Prot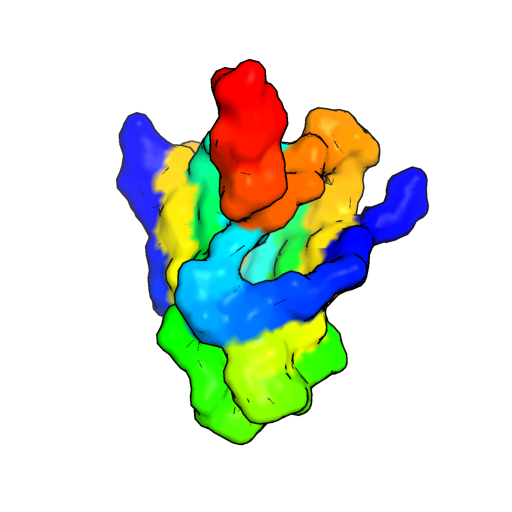ein 1VPZ (pdb70)

GO terms:
  GO:0043455 regulation of secondary metabolic process (P, IMP)
  GO:0009372 quorum sensing (P, IMP)
  GO:0030254 protein secretion by the type III secretion system (P, IMP)
  GO:1900190 regulation of single-species biofilm formation (P, IMP)
  GO:0033103 protein secretion by the type VI secretion system (P, IMP)

InterPro domains:
  IPR003751 Translational regulator CsrA [MF_00167] (1-60)
  IPR003751 Translational regulator CsrA [PF02599] (1-52)
  IPR003751 Translational regulator CsrA [PTHR34984] (1-60)
  IPR003751 Translational regulator CsrA [TIGR00202] (1-57)
  IPR036107 Carbon storage regulator superfamily [G3DSA:2.60.40.4380] (1-61)
  IPR036107 Carbon storage regulator superfamily [SSF117130] (1-54)

Nearest PDB structures (foldseek):
  1vpz-assembly1_A  TM=9.971E-01  e=5.498E-08  Pseudomonas aeruginosa
  5z38-assembly2_L  TM=8.965E-01  e=7.756E-07  Escherichia coli O127:H6 str. E2348/69
  5z38-assembly1_H  TM=9.049E-01  e=8.260E-07  Escherichia coli O127:H6 str. E2348/69
  5z38-assembly2_J  TM=8.990E-01  e=1.456E-06  Escherichia coli O127:H6 str. E2348/69
  2mfh-assembly1_A  TM=9.504E-01  e=4.660E-05  Pseudomonas fluorescens

Organism: Pseudomonas aeruginosa (strain ATCC 15692 / DSM 22644 / CIP 104116 / JCM 14847 / LMG 12228 / 1C / PRS 101 / PAO1) (NCBI:txid208964)

Sequence (109 aa):
HHLILTRRVGETLVGDDVTVTVLGVKGNQVRIGVNAPKEVAVHREEIYQRIQKEKHHHLILTRRVGETLVGDDVTVTVLGVKGNQVRIGVNAPKEVAVHREEIYQRIQK

B-factor: mean 47.05, std 7.6, range [32.13, 75.53]

Radius of gyration: 13.62 Å; Cα contacts (8 Å, |Δi|>4): 216; chains: 2; bounding box: 40×35×29 Å

Foldseek 3Di:
DADDDDADQQGWDDPPFKIKHFPDDDDPDTDIDIGGDPVDDDDDVVVVVVVVVVD/DDDDDDDDDAQDWDDPDFKIKGFPDDDPPDTDIDMGGDPPDDDDDVVVVVVVVD

Secondary structure (DSSP, 8-state):
---EEEEETT-B--TTT-EEEEEEEETTEEEEEEE-BTTS----HHHHHHHHHH-/-B--EEEEETT-B--TTT-EEEEEEEETTEEEEEEE--TTS----HHHHHHHT-

Structure (mmCIF, N/CA/C/O backbone):
data_1VPZ
#
_entry.id   1VPZ
#
_cell.length_a   49.066
_cell.length_b   56.669
_cell.length_c   98.533
_cell.angle_alpha   90.00
_cell.angle_beta   90.00
_cell.angle_gamma   90.00
#
_symmetry.space_group_name_H-M   'C 2 2 21'
#
loop_
_entity.id
_entity.type
_entity.pdbx_description
1 polymer 'Carbon storage regulator homolog'
2 water water
#
loop_
_atom_site.group_PDB
_atom_site.id
_atom_site.type_symbol
_atom_site.label_atom_id
_atom_site.label_alt_id
_atom_site.label_comp_id
_atom_site.label_asym_id
_atom_site.label_entity_id
_atom_site.label_seq_id
_atom_site.pdbx_PDB_ins_code
_atom_site.Cartn_x
_atom_site.Cartn_y
_atom_site.Cartn_z
_atom_site.occupancy
_atom_site.B_iso_or_equiv
_atom_site.auth_seq_id
_atom_site.auth_comp_id
_atom_site.auth_asym_id
_atom_site.auth_atom_id
_atom_site.pdbx_PDB_model_num
ATOM 1 N N . HIS A 1 11 ? 5.809 41.302 51.877 1.00 66.51 -1 HIS A N 1
ATOM 2 C CA . HIS A 1 11 ? 5.306 40.302 50.895 1.00 65.25 -1 HIS A CA 1
ATOM 3 C C . HIS A 1 11 ? 4.426 39.287 51.594 1.00 64.17 -1 HIS A C 1
ATOM 4 O O . HIS A 1 11 ? 4.618 38.968 52.773 1.00 65.49 -1 HIS A O 1
ATOM 6 N N . HIS A 1 12 ? 3.433 38.821 50.849 1.00 62.41 0 HIS A N 1
ATOM 7 C CA . HIS A 1 12 ? 2.781 37.560 51.119 1.00 58.92 0 HIS A CA 1
ATOM 8 C C . HIS A 1 12 ? 2.163 37.043 49.817 1.00 54.75 0 HIS A C 1
ATOM 9 O O . HIS A 1 12 ? 2.292 37.657 48.763 1.00 52.85 0 HIS A O 1
ATOM 24 N N . LEU A 1 14 ? -0.467 36.184 47.018 1.00 42.58 2 LEU A N 1
ATOM 25 C CA . LEU A 1 14 ? -1.656 36.796 46.468 1.00 42.14 2 LEU A CA 1
ATOM 26 C C . LEU A 1 14 ? -2.602 35.682 46.046 1.00 39.74 2 LEU A C 1
ATOM 27 O O . LEU A 1 14 ? -2.192 34.729 45.415 1.00 41.49 2 LEU A O 1
ATOM 30 N N . ILE A 1 15 ? -3.874 35.840 46.359 1.00 36.32 3 ILE A N 1
ATOM 31 C CA . ILE A 1 15 ? -4.847 34.781 46.227 1.00 38.90 3 ILE A CA 1
ATOM 32 C C . ILE A 1 15 ? -5.960 35.347 45.413 1.00 40.09 3 ILE A C 1
ATOM 33 O O . ILE A 1 15 ? -6.540 36.356 45.800 1.00 39.37 3 ILE A O 1
ATOM 38 N N . LEU A 1 16 ? -6.242 34.735 44.269 1.00 43.12 4 LEU A N 1
ATOM 39 C CA . LEU A 1 16 ? -7.340 35.186 43.436 1.00 44.80 4 LEU A CA 1
ATOM 40 C C . LEU A 1 16 ? -8.006 34.009 42.765 1.00 44.11 4 LEU A C 1
ATOM 41 O O . LEU A 1 16 ? -7.448 32.920 42.691 1.00 45.12 4 LEU A O 1
ATOM 46 N N . THR A 1 17 ? -9.198 34.263 42.260 1.00 42.83 5 THR A N 1
ATOM 47 C CA . THR A 1 17 ? -9.931 33.335 41.426 1.00 43.44 5 THR A CA 1
ATOM 48 C C . THR A 1 17 ? -9.679 33.659 39.978 1.00 40.36 5 THR A C 1
ATOM 49 O O . THR A 1 17 ? -9.622 34.819 39.600 1.00 42.91 5 THR A O 1
ATOM 53 N N . ARG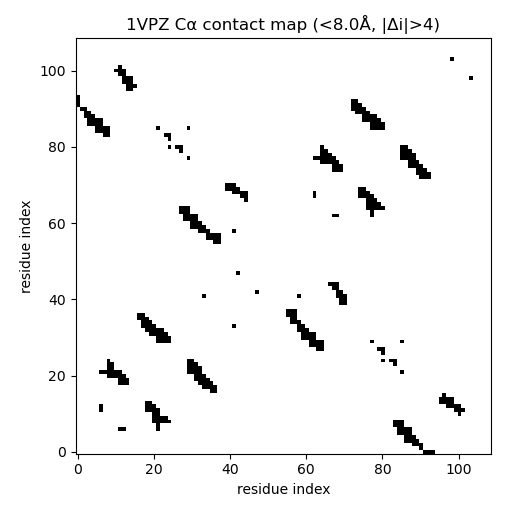 A 1 18 ? -9.501 32.619 39.179 1.00 40.86 6 ARG A N 1
ATOM 54 C CA . ARG A 1 18 ? -9.429 32.714 37.720 1.00 40.47 6 ARG A CA 1
ATOM 55 C C . ARG A 1 18 ? -10.349 31.620 37.193 1.00 43.52 6 ARG A C 1
ATOM 56 O O . ARG A 1 18 ? -10.138 30.449 37.474 1.00 45.00 6 ARG A O 1
ATOM 64 N N . ARG A 1 19 ? -11.390 32.010 36.472 1.00 42.87 7 ARG A N 1
ATOM 65 C CA . ARG A 1 19 ? -12.234 31.053 35.767 1.00 43.92 7 ARG A CA 1
ATOM 66 C C . ARG A 1 19 ? -11.613 30.512 34.454 1.00 41.70 7 ARG A C 1
ATOM 67 O O . ARG A 1 19 ? -10.606 31.023 33.939 1.00 41.76 7 ARG A O 1
ATOM 75 N N . VAL A 1 20 ? -12.197 29.442 33.930 1.00 41.48 8 VAL A N 1
ATOM 76 C CA . VAL A 1 20 ? -11.745 28.882 32.671 1.00 42.64 8 VAL A CA 1
ATOM 77 C C . VAL A 1 20 ? -11.747 30.027 31.659 1.00 43.03 8 VAL A C 1
ATOM 78 O O . VAL A 1 20 ? -12.737 30.736 31.514 1.00 41.14 8 VAL A O 1
ATOM 82 N N . GLY A 1 21 ? -10.630 30.220 30.973 1.00 39.96 9 GLY A N 1
ATOM 83 C CA . GLY A 1 21 ? -10.550 31.256 29.944 1.00 40.52 9 GLY A CA 1
ATOM 84 C C . GLY A 1 21 ? -9.863 32.524 30.417 1.00 39.00 9 GLY A C 1
ATOM 85 O O . GLY A 1 21 ? -9.450 33.334 29.594 1.00 37.77 9 GLY A O 1
ATOM 86 N N . GLU A 1 22 ? -9.736 32.684 31.740 1.00 38.46 10 GLU A N 1
ATOM 87 C CA . GLU A 1 22 ? -9.113 33.864 32.348 1.00 37.89 10 GLU A CA 1
ATOM 88 C C . GLU A 1 22 ? -7.623 33.659 32.559 1.00 39.06 10 GLU A C 1
ATOM 89 O O . GLU A 1 22 ? -7.195 32.549 32.686 1.00 38.01 10 GLU A O 1
ATOM 95 N N . THR A 1 23 ? -6.876 34.757 32.613 1.00 38.90 11 THR A N 1
ATOM 96 C CA . THR A 1 23 ? -5.424 34.765 32.573 1.00 41.26 11 THR A CA 1
ATOM 97 C C . THR A 1 23 ? -4.903 35.683 33.699 1.00 42.92 11 THR A C 1
ATOM 98 O O . THR A 1 23 ? -5.534 36.686 34.062 1.00 40.97 11 THR A O 1
ATOM 102 N N . LEU A 1 24 ? -3.788 35.306 34.290 1.00 43.84 12 LEU A N 1
ATOM 103 C CA . LEU A 1 24 ? -3.112 36.179 35.230 1.00 45.38 12 LEU A CA 1
ATOM 104 C C . LEU A 1 24 ? -1.760 36.428 34.642 1.00 43.20 12 LEU A C 1
ATOM 105 O O . LEU A 1 24 ? -1.283 35.624 33.880 1.00 43.49 12 LEU A O 1
ATOM 118 N N . VAL A 1 26 ? 2.236 37.487 35.418 1.00 44.85 14 VAL A N 1
ATOM 119 C CA . VAL A 1 26 ? 3.346 37.688 36.316 1.00 44.90 14 VAL A CA 1
ATOM 120 C C . VAL A 1 26 ? 4.287 38.626 35.593 1.00 45.44 14 VAL A C 1
ATOM 121 O O . VAL A 1 26 ? 4.911 38.251 34.595 1.00 48.89 14 VAL A O 1
ATOM 125 N N . GLY A 1 27 ? 4.387 39.848 36.087 1.00 46.01 15 GLY A N 1
ATOM 126 C CA . GLY A 1 27 ? 5.130 40.872 35.394 1.00 46.12 15 GLY A CA 1
ATOM 127 C C . GLY A 1 27 ? 4.423 41.225 34.095 1.00 47.82 15 GLY A C 1
ATOM 128 O O . GLY A 1 27 ? 3.206 40.995 33.929 1.00 47.65 15 GLY A O 1
ATOM 129 N N . ASP A 1 28 ? 5.196 41.793 33.179 1.00 49.29 16 ASP A N 1
ATOM 130 C CA . ASP A 1 28 ? 4.678 42.230 31.888 1.00 51.11 16 ASP A CA 1
ATOM 131 C C . ASP A 1 28 ? 4.715 41.116 30.830 1.00 51.63 16 ASP A C 1
ATOM 132 O O . ASP A 1 28 ? 3.976 41.203 29.843 1.00 53.69 16 ASP A O 1
ATOM 135 N N . ASP A 1 29 ? 5.524 40.069 31.058 1.00 50.00 17 ASP A N 1
ATOM 136 C CA . ASP A 1 29 ? 5.911 39.125 29.993 1.00 47.14 17 ASP A CA 1
ATOM 137 C C . ASP A 1 29 ? 5.468 37.665 30.168 1.00 46.13 17 ASP A C 1
ATOM 138 O O . ASP A 1 29 ? 5.652 36.885 29.256 1.00 47.00 17 ASP A O 1
ATOM 140 N N . VAL A 1 30 ? 4.881 37.287 31.304 1.00 43.52 18 VAL A N 1
ATOM 141 C CA . VAL A 1 30 ? 4.415 35.906 31.515 1.00 41.01 18 VAL A CA 1
ATOM 142 C C . VAL A 1 30 ? 2.900 35.869 31.731 1.00 42.46 18 VAL A C 1
ATOM 143 O O . VAL A 1 30 ? 2.367 36.710 32.441 1.00 43.77 18 VAL A O 1
ATOM 147 N N . THR A 1 31 ? 2.203 34.920 31.109 1.00 41.71 19 THR A N 1
ATOM 148 C CA . THR A 1 31 ? 0.751 34.799 31.280 1.00 42.57 19 THR A CA 1
ATOM 149 C C . THR A 1 31 ? 0.474 33.374 31.629 1.00 42.89 19 THR A C 1
ATOM 150 O O . THR A 1 31 ? 1.232 32.498 31.260 1.00 46.70 19 THR A O 1
ATOM 154 N N . VAL A 1 32 ? -0.549 33.164 32.444 1.00 43.13 20 VAL A N 1
ATOM 155 C CA . VAL A 1 32 ? -0.919 31.873 32.948 1.00 40.70 20 VAL A CA 1
ATOM 156 C C . VAL A 1 32 ? -2.454 31.857 32.794 1.00 41.05 20 VAL A C 1
ATOM 157 O O . VAL A 1 32 ? -3.123 32.644 33.411 1.00 40.75 20 VAL A O 1
ATOM 161 N N . THR A 1 33 ? -2.960 30.984 31.928 1.00 42.30 21 THR A N 1
ATOM 162 C CA . THR A 1 33 ? -4.360 30.921 31.575 1.00 42.32 21 THR A CA 1
ATOM 163 C C . THR A 1 33 ? -4.960 29.594 32.047 1.00 44.00 21 THR A C 1
ATOM 164 O O . THR A 1 33 ? -4.362 28.537 31.859 1.00 44.01 21 THR A O 1
ATOM 168 N N . VAL A 1 34 ? -6.152 29.653 32.631 1.00 42.58 22 VAL A N 1
ATOM 169 C CA . VAL A 1 34 ? -6.921 28.462 32.934 1.00 42.36 22 VAL A CA 1
ATOM 170 C C . VAL A 1 34 ? -7.645 28.036 31.647 1.00 42.36 22 VAL A C 1
ATOM 171 O O . VAL A 1 34 ? -8.498 28.774 31.111 1.00 39.35 22 VAL A O 1
ATOM 175 N N . LEU A 1 35 ? -7.263 26.849 31.163 1.00 40.36 23 LEU A N 1
ATOM 176 C CA . LEU A 1 35 ? -7.796 26.254 29.945 1.00 39.58 23 LEU A CA 1
ATOM 177 C C . LEU A 1 35 ? -8.922 25.273 30.232 1.00 38.24 23 LEU A C 1
ATOM 178 O O . LEU A 1 35 ? -9.754 25.101 29.394 1.00 38.98 23 LEU A O 1
ATOM 183 N N . GLY A 1 36 ? -8.964 24.660 31.413 1.00 38.62 24 GLY A N 1
ATOM 184 C CA . GLY A 1 36 ? -10.050 23.699 31.720 1.00 38.34 24 GLY A CA 1
ATOM 185 C C . GLY A 1 36 ? -9.946 23.095 33.117 1.00 39.24 24 GLY A C 1
ATOM 186 O O . GLY A 1 36 ? -8.903 23.143 33.753 1.00 40.20 24 GLY A O 1
ATOM 187 N N . VAL A 1 37 ? -11.040 22.529 33.591 1.00 39.68 25 VAL A N 1
ATOM 188 C CA . VAL A 1 37 ? -11.129 21.945 34.922 1.00 43.21 25 VAL A CA 1
ATOM 189 C C . VAL A 1 37 ? -11.890 20.614 34.797 1.00 45.85 25 VAL A C 1
ATOM 190 O O . VAL A 1 37 ? -12.992 20.603 34.280 1.00 42.79 25 VAL A O 1
ATOM 194 N N . LYS A 1 38 ? -11.295 19.506 35.238 1.00 47.63 26 LYS A N 1
ATOM 195 C CA . LYS A 1 38 ? -12.045 18.262 35.443 1.00 48.95 26 LYS A CA 1
ATOM 196 C C . LYS A 1 38 ? -11.766 17.732 36.854 1.00 49.25 26 LYS A C 1
ATOM 197 O O . LYS A 1 38 ? -10.671 17.256 37.154 1.00 47.87 26 LYS A O 1
ATOM 201 N N . GLY A 1 39 ? -12.761 17.825 37.726 1.00 50.87 27 GLY A N 1
ATOM 202 C CA . GLY A 1 39 ? -12.610 17.375 39.104 1.00 51.78 27 GLY A CA 1
ATOM 203 C C . GLY A 1 39 ? -11.599 18.232 39.835 1.00 52.13 27 GLY A C 1
ATOM 204 O O . GLY A 1 39 ? -11.709 19.447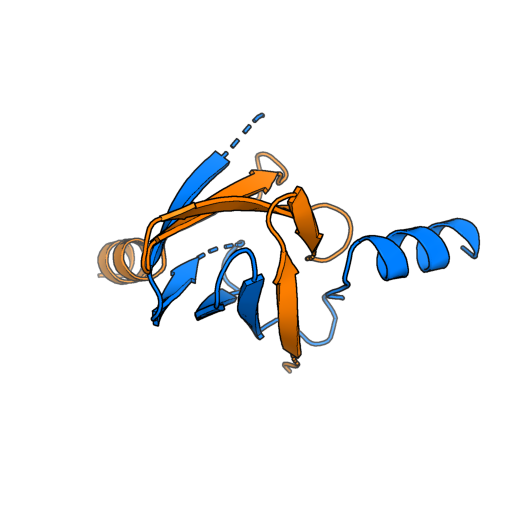 39.828 1.00 54.26 27 GLY A O 1
ATOM 205 N N . ASN A 1 40 ? -10.604 17.612 40.458 1.00 52.25 28 ASN A N 1
ATOM 206 C CA . ASN A 1 40 ? -9.551 18.377 41.134 1.00 52.29 28 ASN A CA 1
ATOM 207 C C . ASN A 1 40 ? -8.404 18.756 40.195 1.00 49.02 28 ASN A C 1
ATOM 208 O O . ASN A 1 40 ? -7.341 19.165 40.653 1.00 48.43 28 ASN A O 1
ATOM 213 N N . GLN A 1 41 ? -8.642 18.656 38.885 1.00 47.18 29 GLN A N 1
ATOM 214 C CA . GLN A 1 41 ? -7.622 18.934 37.889 1.00 47.13 29 GLN A CA 1
ATOM 215 C C . GLN A 1 41 ? -7.863 20.176 37.051 1.00 45.41 29 GLN A C 1
ATOM 216 O O . GLN A 1 41 ? -8.930 20.381 36.492 1.00 42.12 29 GLN A O 1
ATOM 222 N N . VAL A 1 42 ? -6.827 21.004 36.982 1.00 42.86 30 VAL A N 1
ATOM 223 C CA . VAL A 1 42 ? -6.879 22.220 36.225 1.00 42.79 30 VAL A CA 1
ATOM 224 C C . VAL A 1 42 ? -5.887 22.080 35.108 1.00 40.91 30 VAL A C 1
ATOM 225 O O . VAL A 1 42 ? -4.710 21.708 35.339 1.00 39.79 30 VAL A O 1
ATOM 229 N N . ARG A 1 43 ? -6.343 22.383 33.894 1.00 39.31 31 ARG A N 1
ATOM 230 C CA . ARG A 1 43 ? -5.427 22.475 32.759 1.00 40.80 31 ARG A CA 1
ATOM 231 C C . ARG A 1 43 ? -5.026 23.921 32.552 1.00 39.96 31 ARG A C 1
ATOM 232 O O . ARG A 1 43 ? -5.873 24.818 32.497 1.00 39.05 31 ARG A O 1
ATOM 240 N N . ILE A 1 44 ? -3.722 24.128 32.446 1.00 40.23 32 ILE A N 1
ATOM 241 C CA . ILE A 1 44 ? -3.121 25.454 32.492 1.00 43.06 32 ILE A CA 1
ATOM 242 C C . ILE A 1 44 ? -2.215 25.708 31.270 1.00 44.79 32 ILE A C 1
ATOM 243 O O . ILE A 1 44 ? -1.389 24.851 30.907 1.00 46.21 32 ILE A O 1
ATOM 248 N N . GLY A 1 45 ? -2.344 26.893 30.665 1.00 42.76 33 GLY A N 1
ATOM 249 C CA . GLY A 1 45 ? -1.467 27.323 29.569 1.00 44.05 33 GLY A CA 1
ATOM 250 C C . GLY A 1 45 ? -0.541 28.429 30.032 1.00 42.36 33 GLY A C 1
ATOM 251 O O . GLY A 1 45 ? -0.990 29.410 30.592 1.00 45.63 33 GLY A O 1
ATOM 252 N N . VAL A 1 46 ? 0.747 28.273 29.799 1.00 44.11 34 VAL A N 1
ATOM 253 C CA . VAL A 1 46 ? 1.722 29.317 30.123 1.00 44.94 34 VAL A CA 1
ATOM 254 C C . VAL A 1 46 ? 2.462 29.856 28.892 1.00 43.22 34 VAL A C 1
ATOM 255 O O . VAL A 1 46 ? 2.990 29.102 28.116 1.00 46.36 34 VAL A O 1
ATOM 259 N N . ASN A 1 47 ? 2.524 31.175 28.770 1.00 41.21 35 ASN A N 1
ATOM 260 C CA . ASN A 1 47 ? 3.348 31.852 27.803 1.00 44.17 35 ASN A CA 1
ATOM 261 C C . ASN A 1 47 ? 4.418 32.637 28.504 1.00 39.75 35 ASN A C 1
ATOM 262 O O . ASN A 1 47 ? 4.119 33.392 29.405 1.00 41.54 35 ASN A O 1
ATOM 267 N N . ALA A 1 48 ? 5.657 32.509 28.078 1.00 43.73 36 ALA A N 1
ATOM 268 C CA . ALA A 1 48 ? 6.739 33.157 28.761 1.00 41.66 36 ALA A CA 1
ATOM 269 C C . ALA A 1 48 ? 7.908 33.389 27.813 1.00 44.49 36 ALA A C 1
ATOM 270 O O . ALA A 1 48 ? 7.977 32.785 26.760 1.00 45.85 36 ALA A O 1
ATOM 272 N N . PRO A 1 49 ? 8.812 34.312 28.168 1.00 42.85 37 PRO A N 1
ATOM 273 C CA . PRO A 1 49 ? 10.063 34.451 27.442 1.00 42.44 37 PRO A CA 1
ATOM 274 C C . PRO A 1 49 ? 10.854 33.153 27.435 1.00 42.50 37 PRO A C 1
ATOM 275 O O . PRO A 1 49 ? 10.862 32.470 28.434 1.00 41.16 37 PRO A O 1
ATOM 279 N N . LYS A 1 50 ? 11.531 32.819 26.333 1.00 44.16 38 LYS A N 1
ATOM 280 C CA . LYS A 1 50 ? 12.351 31.584 26.265 1.00 45.00 38 LYS A CA 1
ATOM 281 C C . LYS A 1 50 ? 13.269 31.466 27.451 1.00 43.63 38 LYS A C 1
ATOM 282 O O . LYS A 1 50 ? 13.438 30.396 27.979 1.00 47.92 38 LYS A O 1
ATOM 284 N N . GLU A 1 51 ? 13.813 32.579 27.908 1.00 44.20 39 GLU A N 1
ATOM 285 C CA . GLU A 1 51 ? 14.804 32.578 28.996 1.00 45.98 39 GLU A CA 1
ATOM 286 C C . GLU A 1 51 ? 14.197 32.368 30.388 1.00 45.25 39 GLU A C 1
ATOM 287 O O . GLU A 1 51 ? 14.908 32.270 31.371 1.00 46.54 39 GLU A O 1
ATOM 293 N N . VAL A 1 52 ? 12.882 32.279 30.469 1.00 43.29 40 VAL A N 1
ATOM 294 C CA . VAL A 1 52 ? 12.194 32.135 31.718 1.00 43.69 40 VAL A CA 1
ATOM 295 C C . VAL A 1 52 ? 11.659 30.716 31.792 1.00 45.28 40 VAL A C 1
ATOM 296 O O . VAL A 1 52 ? 10.713 30.373 31.087 1.00 44.15 40 VAL A O 1
ATOM 300 N N . ALA A 1 53 ? 12.267 29.896 32.651 1.00 46.40 41 ALA A N 1
ATOM 301 C CA . ALA A 1 53 ? 11.896 28.488 32.767 1.00 46.86 41 ALA A CA 1
ATOM 302 C C . ALA A 1 53 ? 10.580 28.297 33.517 1.00 44.68 41 ALA A C 1
ATOM 303 O O . ALA A 1 53 ? 10.306 28.967 34.486 1.00 46.82 41 ALA A O 1
ATOM 305 N N . VAL A 1 54 ? 9.763 27.381 33.040 1.00 44.89 42 VAL A N 1
ATOM 306 C CA . VAL A 1 54 ? 8.493 27.081 33.681 1.00 44.52 42 VAL A CA 1
ATOM 307 C C . VAL A 1 54 ? 8.401 25.586 33.975 1.00 43.93 42 VAL A C 1
ATOM 308 O O . VAL A 1 54 ? 8.458 24.773 33.074 1.00 43.94 42 VAL A O 1
ATOM 312 N N . HIS A 1 55 ? 8.297 25.218 35.245 1.00 45.47 43 HIS A N 1
ATOM 313 C CA . HIS A 1 55 ? 8.318 23.795 35.625 1.00 44.29 43 HIS A CA 1
ATOM 314 C C . HIS A 1 55 ? 7.235 23.462 36.604 1.00 45.41 43 HIS A C 1
ATOM 315 O O . HIS A 1 55 ? 6.848 24.299 37.409 1.00 45.62 43 HIS A O 1
ATOM 322 N N . ARG A 1 56 ? 6.743 22.230 36.516 1.00 43.65 44 ARG A N 1
ATOM 323 C CA . ARG A 1 56 ? 6.029 21.629 37.629 1.00 43.20 44 ARG A CA 1
ATOM 324 C C . ARG A 1 56 ? 6.956 21.579 38.832 1.00 43.02 44 ARG A C 1
ATOM 325 O O . ARG A 1 56 ? 8.166 21.347 38.667 1.00 44.23 44 ARG A O 1
ATOM 333 N N . GLU A 1 57 ? 6.417 21.777 40.046 1.00 45.68 45 GLU A N 1
ATOM 334 C CA . GLU A 1 57 ? 7.266 21.820 41.245 1.00 45.45 45 GLU A CA 1
ATOM 335 C C . GLU A 1 57 ? 8.179 20.604 41.346 1.00 43.23 45 GLU A C 1
ATOM 336 O O . GLU A 1 57 ? 9.380 20.730 41.624 1.00 42.06 45 GLU A O 1
ATOM 342 N N . GLU A 1 58 ? 7.618 19.426 41.073 1.00 42.43 46 GLU A N 1
ATOM 343 C CA . GLU A 1 58 ? 8.370 18.173 41.224 1.00 43.44 46 GLU A CA 1
ATOM 344 C C . GLU A 1 58 ? 9.581 18.104 40.316 1.00 42.06 46 GLU A C 1
ATOM 345 O O . GLU A 1 58 ? 10.616 17.527 40.683 1.00 42.22 46 GLU A O 1
ATOM 351 N N . ILE A 1 59 ? 9.457 18.703 39.131 1.00 42.45 47 ILE A N 1
ATOM 352 C CA . ILE A 1 59 ? 10.579 18.803 38.200 1.00 41.78 47 ILE A CA 1
ATOM 353 C C . ILE A 1 59 ? 11.531 19.906 38.662 1.00 41.73 47 ILE A C 1
ATOM 354 O O . ILE A 1 59 ? 12.738 19.692 38.714 1.00 40.85 47 ILE A O 1
ATOM 359 N N . TYR A 1 60 ? 10.985 21.067 39.025 1.00 42.85 48 TYR A N 1
ATOM 360 C CA . TYR A 1 60 ? 11.815 22.133 39.574 1.00 44.62 48 TYR A CA 1
ATOM 361 C C . TYR A 1 60 ? 12.703 21.683 40.725 1.00 43.62 48 TYR A C 1
ATOM 362 O O . TYR A 1 60 ? 13.887 22.058 40.794 1.00 43.05 48 TYR A O 1
ATOM 371 N N . GLN A 1 61 ? 12.153 20.905 41.653 1.00 43.68 49 GLN A N 1
ATOM 372 C CA . GLN A 1 61 ? 12.950 20.528 42.817 1.00 44.33 49 GLN A CA 1
ATOM 373 C C . GLN A 1 61 ? 14.058 19.517 42.460 1.00 43.47 49 GLN A C 1
ATOM 374 O O . GLN A 1 61 ? 15.156 19.567 43.037 1.00 41.67 49 GLN A O 1
ATOM 380 N N . ARG A 1 62 ? 13.798 18.643 41.484 1.00 43.23 50 ARG A N 1
ATOM 381 C CA . ARG A 1 62 ? 14.829 17.709 41.017 1.00 44.41 50 ARG A CA 1
ATOM 382 C C . ARG A 1 62 ? 15.959 18.479 40.364 1.00 43.32 50 ARG A C 1
ATOM 383 O O . ARG A 1 62 ? 17.123 18.191 40.613 1.00 44.13 50 ARG A O 1
ATOM 391 N N . ILE A 1 63 ? 15.604 19.479 39.552 1.00 44.33 51 ILE A N 1
ATOM 392 C CA . ILE A 1 63 ? 16.596 20.350 38.912 1.00 44.97 51 ILE A CA 1
ATOM 393 C C . ILE A 1 63 ? 17.458 21.057 39.925 1.00 46.00 51 ILE A C 1
ATOM 394 O O . ILE A 1 63 ? 18.675 21.117 39.767 1.00 47.27 51 ILE A O 1
ATOM 399 N N . GLN A 1 64 ? 16.826 21.598 40.957 1.00 48.56 52 GLN A N 1
ATOM 400 C CA . GLN A 1 64 ? 17.554 22.279 42.023 1.00 49.82 52 GLN A CA 1
ATOM 401 C C . GLN A 1 64 ? 18.514 21.366 42.757 1.00 49.53 52 GLN A C 1
ATOM 402 O O . GLN A 1 64 ? 19.626 21.775 43.030 1.00 50.45 52 GLN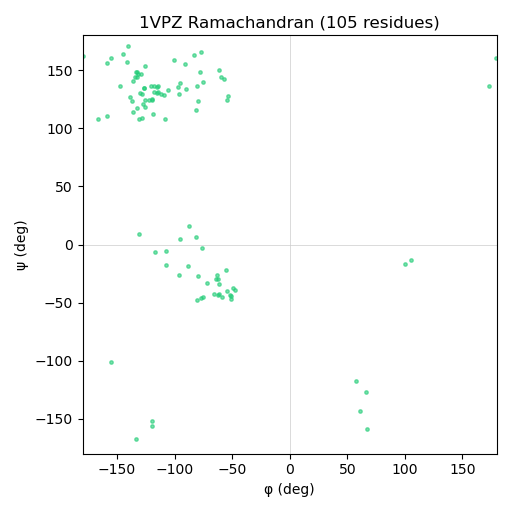 A O 1
ATOM 408 N N . LYS A 1 65 ? 18.111 20.140 43.075 1.00 50.50 53 LYS A N 1
ATOM 409 C CA . LYS A 1 65 ? 19.035 19.214 43.740 1.00 51.30 53 LYS A CA 1
ATOM 410 C C . LYS A 1 65 ? 20.271 18.879 42.858 1.00 52.17 53 LYS A C 1
ATOM 411 O O . LYS A 1 65 ? 21.362 18.646 43.376 1.00 50.25 53 LYS A O 1
ATOM 415 N N . GLU A 1 66 ? 20.118 18.900 41.535 1.00 52.97 54 GLU A N 1
ATOM 416 C CA . GLU A 1 66 ? 21.249 18.613 40.662 1.00 54.81 54 GLU A CA 1
ATOM 417 C C . GLU A 1 66 ? 22.195 19.783 40.468 1.00 56.82 54 GLU A C 1
ATOM 418 O O . GLU A 1 66 ? 23.363 19.571 40.186 1.00 59.34 54 GLU A O 1
ATOM 424 N N . LYS A 1 67 ? 21.704 21.011 40.598 1.00 59.67 55 LYS A N 1
ATOM 425 C CA . LYS A 1 67 ? 22.566 22.209 40.530 1.00 60.36 55 LYS A CA 1
ATOM 426 C C . LYS A 1 67 ? 23.391 22.445 41.822 1.00 59.46 55 LYS A C 1
ATOM 427 O O . LYS A 1 67 ? 22.979 22.067 42.930 1.00 59.47 55 LYS A O 1
ATOM 433 N N . HIS B 1 10 ? 11.472 36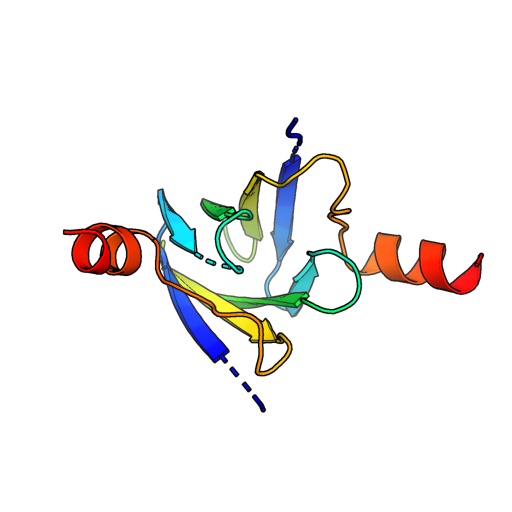.486 21.780 1.00 37.73 -2 HIS B N 1
ATOM 434 C CA . HIS B 1 10 ? 11.365 34.983 21.721 1.00 39.43 -2 HIS B CA 1
ATOM 435 C C . HIS B 1 10 ? 10.518 34.414 22.854 1.00 42.30 -2 HIS B C 1
ATOM 4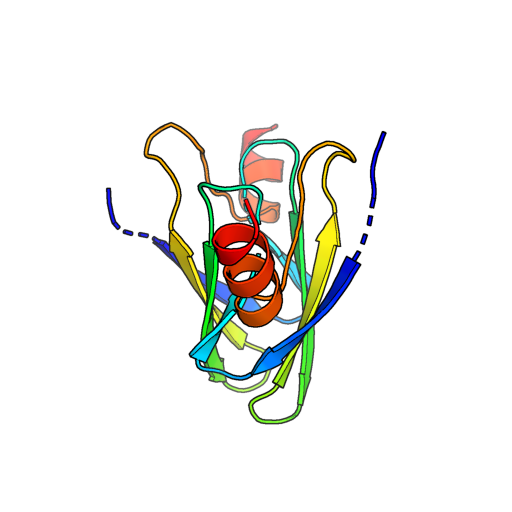36 O O . HIS B 1 10 ? 10.601 34.868 23.996 1.00 45.87 -2 HIS B O 1
ATOM 443 N N . HIS B 1 11 ? 9.702 33.414 22.534 1.00 40.63 -1 HIS B N 1
ATOM 444 C CA . HIS B 1 11 ? 8.774 32.873 23.489 1.00 38.98 -1 HIS B CA 1
ATOM 445 C C . HIS B 1 11 ? 8.617 31.382 23.413 1.00 37.57 -1 HIS B C 1
ATOM 446 O O . HIS B 1 11 ? 8.866 30.769 22.407 1.00 37.77 -1 HIS B O 1
ATOM 453 N N . HIS B 1 12 ? 8.172 30.797 24.509 1.00 36.69 0 HIS B N 1
ATOM 454 C CA . HIS B 1 12 ? 7.853 29.394 24.525 1.00 37.85 0 HIS B CA 1
ATOM 455 C C . HIS B 1 12 ? 6.526 29.308 25.207 1.00 36.19 0 HIS B C 1
ATOM 456 O O . HIS B 1 12 ? 6.146 30.236 25.894 1.00 37.15 0 HIS B O 1
ATOM 475 N N . LEU B 1 14 ? 3.599 26.431 27.110 1.00 41.56 2 LEU B N 1
ATOM 476 C CA . LEU B 1 14 ? 3.538 25.194 27.846 1.00 41.96 2 LEU B CA 1
ATOM 477 C C . LEU B 1 14 ? 2.097 24.983 28.281 1.00 39.47 2 LEU B C 1
ATOM 478 O O . LEU B 1 14 ? 1.439 25.920 28.703 1.00 39.67 2 LEU B O 1
ATOM 483 N N . ILE B 1 15 ? 1.604 23.768 28.151 1.00 37.47 3 ILE B N 1
ATOM 484 C CA . ILE B 1 15 ? 0.288 23.401 28.659 1.00 39.14 3 ILE B CA 1
ATOM 485 C C . ILE B 1 15 ? 0.524 22.255 29.620 1.00 39.95 3 ILE B C 1
ATOM 486 O O . ILE B 1 15 ? 1.135 21.257 29.269 1.00 37.24 3 ILE B O 1
ATOM 491 N N . LEU B 1 16 ? 0.057 22.417 30.845 1.00 44.52 4 LEU B N 1
ATOM 492 C CA . LEU B 1 16 ? 0.191 21.368 31.846 1.00 45.39 4 LEU B CA 1
ATOM 493 C C . LEU B 1 16 ? -1.038 21.247 32.689 1.00 43.87 4 LEU B C 1
ATOM 494 O O . LEU B 1 16 ? -1.962 22.037 32.583 1.00 45.38 4 LEU B O 1
ATOM 499 N N . THR B 1 17 ? -1.056 20.197 33.487 1.00 43.74 5 THR B N 1
ATOM 500 C CA . THR B 1 17 ? -2.153 19.931 34.404 1.00 44.25 5 THR B CA 1
ATOM 501 C C . THR B 1 17 ? -1.619 20.025 35.833 1.00 42.28 5 THR B C 1
ATOM 502 O O . THR B 1 17 ? -0.524 19.523 36.116 1.00 38.87 5 THR B O 1
ATOM 506 N N . ARG B 1 18 ? -2.372 20.698 36.704 1.00 42.10 6 ARG B N 1
ATOM 507 C CA . ARG B 1 18 ? -2.088 20.743 38.153 1.00 41.21 6 ARG B CA 1
ATOM 508 C C . ARG B 1 18 ? -3.366 20.406 38.913 1.00 42.09 6 ARG B C 1
ATOM 509 O O . ARG B 1 18 ? -4.422 20.974 38.641 1.00 39.96 6 ARG B O 1
ATOM 517 N N . ARG B 1 19 ? -3.261 19.486 39.861 1.00 44.20 7 ARG B N 1
ATOM 518 C CA . ARG B 1 19 ? -4.359 19.206 40.808 1.00 44.79 7 ARG B CA 1
ATOM 519 C C . ARG B 1 19 ? -4.307 20.205 41.946 1.00 41.62 7 ARG B C 1
ATOM 520 O O . ARG B 1 19 ? -3.279 20.838 42.155 1.00 41.88 7 ARG B O 1
ATOM 528 N N . VAL B 1 20 ? -5.406 20.306 42.683 1.00 41.28 8 VAL B N 1
ATOM 529 C CA . VAL B 1 20 ? -5.512 21.152 43.886 1.00 41.96 8 VAL B CA 1
ATOM 530 C C . VAL B 1 20 ? -4.392 20.778 44.833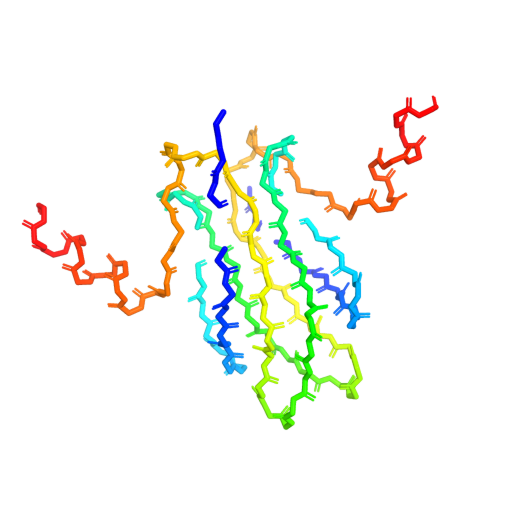 1.00 42.65 8 VAL B C 1
ATOM 531 O O . VAL B 1 20 ? -4.212 19.615 45.133 1.00 40.75 8 VAL B O 1
ATOM 535 N N . GLY B 1 21 ? -3.581 21.767 45.215 1.00 43.03 9 GLY B N 1
ATOM 536 C CA . GLY B 1 21 ? -2.450 21.535 46.090 1.00 41.91 9 GLY B CA 1
ATOM 537 C C . GLY B 1 21 ? -1.144 21.573 45.368 1.00 40.86 9 GLY B C 1
ATOM 538 O O . GLY B 1 21 ? -0.113 21.652 46.013 1.00 43.04 9 GLY B O 1
ATOM 539 N N . GLU B 1 22 ? -1.176 21.534 44.031 1.00 41.55 10 GLU B N 1
ATOM 540 C CA . GLU B 1 22 ? 0.025 21.432 43.234 1.00 41.59 10 GLU B CA 1
ATOM 541 C C . GLU B 1 22 ? 0.436 22.774 42.657 1.00 39.05 10 GLU B C 1
ATOM 542 O O . GLU B 1 22 ? -0.366 23.686 42.512 1.00 39.74 10 GLU B O 1
ATOM 548 N N . THR B 1 23 ? 1.701 22.851 42.304 1.00 39.43 11 THR B N 1
ATOM 549 C CA . THR B 1 23 ? 2.403 24.116 42.077 1.00 39.31 11 THR B CA 1
ATOM 550 C C . THR B 1 23 ? 3.241 24.082 40.805 1.00 42.05 11 THR B C 1
ATOM 551 O O . THR B 1 23 ? 3.842 23.061 40.454 1.00 43.39 11 THR B O 1
ATOM 555 N N . LEU B 1 24 ? 3.297 25.215 40.114 1.00 44.44 12 LEU B N 1
ATOM 556 C CA . LEU B 1 24 ? 4.308 25.412 39.068 1.00 44.78 12 LEU B CA 1
ATOM 557 C C . LEU B 1 24 ? 5.197 26.607 39.417 1.00 42.00 12 LEU B C 1
ATOM 558 O O . LEU B 1 24 ? 4.762 27.552 40.063 1.00 43.22 12 LEU B O 1
ATOM 571 N N . VAL B 1 26 ? 7.601 29.689 38.028 1.00 43.73 14 VAL B N 1
ATOM 572 C CA . VAL B 1 26 ? 7.921 30.580 36.925 1.00 42.97 14 VAL B CA 1
ATOM 573 C C . VAL B 1 26 ? 9.271 31.204 37.265 1.00 43.40 14 VAL B C 1
ATOM 574 O O . VAL B 1 26 ? 9.399 32.005 38.178 1.00 45.23 14 VAL B O 1
ATOM 578 N N . GLY B 1 27 ? 10.274 30.771 36.552 1.00 44.22 15 GLY B N 1
ATOM 579 C CA . GLY B 1 27 ? 11.650 31.088 36.905 1.00 43.86 15 GLY B CA 1
ATOM 580 C C . GLY B 1 27 ? 11.967 30.536 38.281 1.00 45.64 15 GLY B C 1
ATOM 581 O O . GLY B 1 27 ? 11.524 29.451 38.652 1.00 45.44 15 GLY B O 1
ATOM 582 N N . ASP B 1 28 ? 12.754 31.293 39.032 1.00 49.40 16 ASP B N 1
ATOM 583 C CA . ASP B 1 28 ? 13.252 30.859 40.329 1.00 49.57 16 ASP B CA 1
ATOM 584 C C . ASP B 1 28 ? 12.595 31.562 41.507 1.00 48.35 16 ASP B C 1
ATOM 585 O O . ASP B 1 28 ? 12.863 31.212 42.656 1.00 49.15 16 ASP B O 1
ATOM 590 N N . ASP B 1 29 ? 11.738 32.547 41.243 1.00 46.53 17 ASP B N 1
ATOM 591 C CA . ASP B 1 29 ? 11.243 33.402 42.301 1.00 44.30 17 ASP B CA 1
ATOM 592 C C . ASP B 1 29 ? 9.754 33.558 42.287 1.00 43.23 17 ASP B C 1
ATOM 593 O O . ASP B 1 29 ? 9.249 34.369 43.030 1.00 43.68 17 ASP B O 1
ATOM 598 N N . VAL B 1 30 ? 9.044 32.797 41.470 1.00 42.52 18 VAL B N 1
ATOM 599 C CA . VAL B 1 30 ? 7.609 32.884 41.456 1.00 39.50 18 VAL B CA 1
ATOM 600 C C . VAL B 1 30 ? 7.069 31.482 41.425 1.00 42.32 18 VAL B C 1
ATOM 601 O O . VAL B 1 30 ? 7.667 30.609 40.752 1.00 41.46 18 VAL B O 1
ATOM 605 N N . THR B 1 31 ? 5.977 31.266 42.177 1.00 38.94 19 THR B N 1
ATOM 606 C CA . THR B 1 31 ? 5.210 30.021 42.174 1.00 41.91 19 THR B CA 1
ATOM 607 C C . THR B 1 31 ? 3.755 30.377 42.056 1.00 42.09 19 THR B C 1
ATOM 608 O O . THR B 1 31 ? 3.381 31.397 42.564 1.00 42.64 19 THR B O 1
ATOM 612 N N . VAL B 1 32 ? 2.974 29.502 41.415 1.00 42.45 20 VAL B N 1
ATOM 613 C CA . VAL B 1 32 ? 1.527 29.596 41.280 1.00 41.55 20 VAL B CA 1
ATOM 614 C C . VAL B 1 32 ? 1.018 28.234 41.738 1.00 42.21 20 VAL B C 1
ATOM 615 O O . VAL B 1 32 ? 1.543 27.201 41.307 1.00 43.29 20 VAL B O 1
ATOM 619 N N . THR B 1 33 ? 0.044 28.236 42.652 1.00 40.69 21 THR B N 1
ATOM 620 C CA . THR B 1 33 ? -0.451 27.025 43.325 1.00 38.28 21 THR B CA 1
ATOM 621 C C . THR B 1 33 ? -1.935 27.003 43.140 1.00 40.60 21 THR B C 1
ATOM 622 O O . THR B 1 33 ? -2.532 28.041 43.292 1.00 38.22 21 THR B O 1
ATOM 626 N N . VAL B 1 34 ? -2.504 25.853 42.779 1.00 41.13 22 VAL B N 1
ATOM 627 C CA . VAL B 1 34 ? -3.974 25.672 42.769 1.00 39.69 22 VAL B CA 1
ATOM 628 C C . VAL B 1 34 ? -4.399 25.407 44.200 1.00 40.12 22 VAL B C 1
ATOM 629 O O . VAL B 1 34 ? -3.832 24.521 44.857 1.00 39.96 22 VAL B O 1
ATOM 633 N N . LEU B 1 35 ? -5.319 26.236 44.706 1.00 35.69 23 LEU B N 1
ATOM 634 C CA . LEU B 1 35 ? -5.721 26.205 46.092 1.00 37.83 23 LEU B CA 1
ATOM 635 C C . LEU B 1 35 ? -7.114 25.605 46.196 1.00 35.45 23 LEU B C 1
ATOM 636 O O . LEU B 1 35 ? -7.509 25.186 47.243 1.00 37.63 23 LEU B O 1
ATOM 641 N N . GLY B 1 36 ? -7.830 25.557 45.105 1.00 36.66 24 GLY B N 1
ATOM 642 C CA . GLY B 1 36 ? -9.254 25.091 45.157 1.00 38.86 24 GLY B CA 1
ATOM 643 C C . GLY B 1 36 ? -9.868 25.135 43.797 1.00 38.80 24 GLY B C 1
ATOM 644 O O . GLY B 1 36 ? -9.354 25.808 42.905 1.00 41.86 24 GLY B O 1
ATOM 645 N N . VAL B 1 37 ? -10.955 24.402 43.620 1.00 40.67 25 VAL B N 1
ATOM 646 C CA . VAL B 1 37 ? -11.704 24.389 42.381 1.00 44.57 25 VAL B CA 1
ATOM 647 C C . VAL B 1 37 ? -13.191 24.398 42.726 1.00 45.67 25 VAL B C 1
ATOM 648 O O . VAL B 1 37 ? -13.626 23.570 43.502 1.00 46.98 25 VAL B O 1
ATOM 652 N N . LYS B 1 38 ? -13.953 25.340 42.171 1.00 47.63 26 LYS B N 1
ATOM 653 C CA . LYS B 1 38 ? -15.423 25.347 42.321 1.00 49.49 26 LYS B CA 1
ATOM 654 C C . LYS B 1 38 ? -16.008 25.534 40.941 1.00 50.34 26 LYS B C 1
ATOM 655 O O . LYS B 1 38 ? -15.901 26.611 40.373 1.00 50.69 26 LYS B O 1
ATOM 657 N N . GLY B 1 39 ? -16.605 24.486 40.391 1.00 51.55 27 GLY B N 1
ATOM 658 C CA . GLY B 1 39 ? -17.139 24.534 39.036 1.00 52.88 27 GLY B CA 1
ATOM 659 C C . GLY B 1 39 ? -16.050 24.895 38.048 1.00 53.35 27 GLY B C 1
ATOM 660 O O . GLY B 1 39 ? -15.070 24.161 37.912 1.00 54.53 27 GLY B O 1
ATOM 661 N N . ASN B 1 40 ? -16.218 26.036 37.380 1.00 54.23 28 ASN B N 1
ATOM 662 C CA . ASN B 1 40 ? -15.198 26.574 36.454 1.00 53.30 28 ASN B CA 1
ATOM 663 C C . ASN B 1 40 ? -14.266 27.593 37.079 1.00 51.62 28 ASN B C 1
ATOM 664 O O . ASN B 1 40 ? -13.448 28.153 36.377 1.00 51.06 28 ASN B O 1
ATOM 669 N N . GLN B 1 41 ? -14.382 27.823 38.391 1.00 50.48 29 GLN B N 1
ATOM 670 C CA . GLN B 1 41 ? -13.537 28.781 39.088 1.00 48.76 29 GLN B CA 1
ATOM 671 C C . GLN B 1 41 ? -12.404 28.037 39.738 1.00 47.15 29 GLN B C 1
ATOM 672 O O . GLN B 1 41 ? -12.592 27.006 40.372 1.00 47.25 29 GLN B O 1
ATOM 678 N N . VAL B 1 42 ? -11.220 28.579 39.592 1.00 44.09 30 VAL B N 1
ATOM 679 C CA . VAL B 1 42 ? -10.034 28.000 40.169 1.00 43.24 30 VAL B CA 1
ATOM 680 C C . VAL B 1 42 ? -9.456 29.037 41.131 1.00 41.08 30 VAL B C 1
ATOM 681 O O . VAL B 1 42 ? -9.230 30.165 40.727 1.00 39.92 30 VAL B O 1
ATOM 685 N N . ARG B 1 43 ? -9.242 28.677 42.395 1.00 37.47 31 ARG B N 1
ATOM 686 C CA . ARG B 1 43 ? -8.616 29.592 43.333 1.00 38.47 31 ARG B CA 1
ATOM 687 C C . ARG B 1 43 ? -7.125 29.332 43.243 1.00 37.91 31 ARG B C 1
ATOM 688 O O . ARG B 1 43 ? -6.749 28.190 43.237 1.00 38.05 31 ARG B O 1
ATOM 703 N N . ILE B 1 44 ? -6.324 30.382 43.147 1.00 38.12 32 ILE B N 1
ATOM 704 C CA . ILE B 1 44 ? -4.883 30.291 42.870 1.00 42.49 32 ILE B CA 1
ATOM 705 C C . ILE B 1 44 ? -4.141 31.156 43.859 1.00 44.73 32 ILE B C 1
ATOM 706 O O . ILE B 1 44 ? -4.628 32.207 44.234 1.00 46.15 32 ILE B O 1
ATOM 711 N N . GLY B 1 45 ? -2.939 30.751 44.246 1.00 43.59 33 GLY B N 1
ATOM 712 C CA . GLY B 1 45 ? -2.139 31.571 45.093 1.00 43.17 33 GLY B CA 1
ATOM 713 C C . GLY B 1 45 ? -0.900 31.837 44.339 1.00 44.16 33 GLY B C 1
ATOM 714 O O . GLY B 1 45 ? -0.334 30.916 43.801 1.00 44.93 33 GLY B O 1
ATOM 715 N N . VAL B 1 46 ? -0.440 33.084 44.357 1.00 46.82 34 VAL B N 1
ATOM 716 C CA . VAL B 1 46 ? 0.816 33.467 43.712 1.00 45.17 34 VAL B CA 1
ATOM 717 C C . VAL B 1 46 ? 1.784 34.029 44.717 1.00 42.98 34 VAL B C 1
ATOM 718 O O . VAL B 1 46 ? 1.479 34.969 45.404 1.00 43.15 34 VAL B O 1
ATOM 722 N N . ASN B 1 47 ? 2.970 33.452 44.787 1.00 44.18 35 ASN B N 1
ATOM 723 C CA . ASN B 1 47 ? 4.041 34.024 45.538 1.00 46.13 35 ASN B CA 1
ATOM 724 C C . ASN B 1 47 ? 5.013 34.610 44.574 1.00 47.10 35 ASN B C 1
ATOM 725 O O . ASN B 1 47 ? 5.417 33.944 43.644 1.00 48.59 35 ASN B O 1
ATOM 730 N N . ALA B 1 48 ? 5.443 35.841 44.829 1.00 49.08 36 ALA B N 1
ATOM 731 C CA . ALA B 1 48 ? 6.337 36.542 43.925 1.00 47.33 36 ALA B CA 1
ATOM 732 C C . ALA B 1 48 ? 7.026 37.629 44.695 1.00 48.46 36 ALA B C 1
ATOM 733 O O . ALA B 1 48 ? 6.480 38.120 45.687 1.00 51.91 36 ALA B O 1
ATOM 735 N N . PRO B 1 49 ? 8.197 38.067 44.224 1.00 46.80 37 PRO B N 1
ATOM 736 C CA . PRO B 1 49 ? 8.879 39.191 44.895 1.00 45.28 37 PRO B CA 1
ATOM 737 C C . PRO B 1 49 ? 8.042 40.491 44.881 1.00 43.12 37 PRO B C 1
ATOM 738 O O . PRO B 1 49 ? 7.245 40.688 43.979 1.00 43.89 37 PRO B O 1
ATOM 742 N N . LYS B 1 50 ? 8.208 41.337 45.894 1.00 43.78 38 LYS B N 1
ATOM 743 C CA . LYS B 1 50 ? 7.515 42.632 45.977 1.00 45.09 38 LYS B CA 1
ATOM 744 C C . LYS B 1 50 ? 7.619 43.388 44.649 1.00 45.52 38 LYS B C 1
ATOM 745 O O . LYS B 1 50 ? 6.647 44.000 44.203 1.00 48.76 38 LYS B O 1
ATOM 747 N N . GLU B 1 51 ? 8.788 43.304 44.013 1.00 44.33 39 GLU B N 1
ATOM 748 C CA . GLU B 1 51 ? 9.090 44.068 42.809 1.00 45.78 39 GLU B CA 1
ATOM 749 C C . GLU B 1 51 ? 8.543 43.473 41.494 1.00 45.67 39 GLU B C 1
ATOM 750 O O . GLU B 1 51 ? 8.854 43.979 40.417 1.00 47.50 39 GLU B O 1
ATOM 756 N N . VAL B 1 52 ? 7.743 42.408 41.583 1.00 44.31 40 VAL B N 1
ATOM 757 C CA . VAL B 1 52 ? 7.182 41.747 40.418 1.00 44.09 40 VAL B CA 1
ATOM 758 C C . VAL B 1 52 ? 5.669 41.862 40.531 1.00 45.58 40 VAL B C 1
ATOM 759 O O . VAL B 1 52 ? 5.079 41.265 41.426 1.00 46.44 40 VAL B O 1
ATOM 763 N N . ALA B 1 53 ? 5.057 42.630 39.632 1.00 45.52 41 ALA B N 1
ATOM 764 C CA . ALA B 1 53 ? 3.616 42.876 39.699 1.00 47.48 41 ALA B CA 1
ATOM 765 C C . ALA B 1 53 ? 2.858 41.676 39.159 1.00 46.98 41 ALA B C 1
ATOM 766 O O . ALA B 1 53 ? 3.334 40.960 38.265 1.00 46.43 41 ALA B O 1
ATOM 768 N N . VAL B 1 54 ? 1.680 41.457 39.717 1.00 45.93 42 VAL B N 1
ATOM 769 C CA . VAL B 1 54 ? 0.847 40.355 39.358 1.00 45.46 42 VAL B CA 1
ATOM 770 C C . VAL B 1 54 ? -0.490 40.955 38.989 1.00 46.56 42 VAL B C 1
ATOM 771 O O . VAL B 1 54 ? -1.053 41.667 39.798 1.00 46.87 42 VAL B O 1
ATOM 775 N N . HIS B 1 55 ? -1.002 40.689 37.788 1.00 46.50 43 HIS B N 1
ATOM 776 C CA . HIS B 1 55 ? -2.225 41.361 37.322 1.00 44.62 43 HIS B CA 1
ATOM 777 C C . HIS B 1 55 ? -3.255 40.368 36.906 1.00 42.45 43 HIS B C 1
ATOM 778 O O . HIS B 1 55 ? -2.916 39.290 36.481 1.00 43.68 43 HIS B O 1
ATOM 785 N N . ARG B 1 56 ? -4.518 40.729 36.969 1.00 41.24 44 ARG B N 1
ATOM 786 C CA . ARG B 1 56 ? -5.487 40.020 36.172 1.00 42.28 44 ARG B CA 1
ATOM 787 C C . ARG B 1 56 ? -5.308 40.669 34.800 1.00 41.69 44 ARG B C 1
ATOM 788 O O . ARG B 1 56 ? -5.139 41.874 34.707 1.00 44.25 44 ARG B O 1
ATOM 796 N N . GLU B 1 57 ? -5.287 39.888 33.733 1.00 43.13 45 GLU B N 1
ATOM 797 C CA . GLU B 1 57 ? -5.036 40.439 32.403 1.00 43.99 45 GLU B CA 1
ATOM 798 C C . GLU B 1 57 ? -6.108 41.469 31.936 1.00 41.78 45 GLU B C 1
ATOM 799 O O . GLU B 1 57 ? -5.786 42.516 31.388 1.00 40.84 45 GLU B O 1
ATOM 805 N N . GLU B 1 58 ? -7.378 41.174 32.161 1.00 41.70 46 GLU B N 1
ATOM 806 C CA . GLU B 1 58 ? -8.439 42.098 31.793 1.00 40.40 46 GLU B CA 1
ATOM 807 C C . GLU B 1 58 ? -8.397 43.450 32.547 1.00 41.19 46 GLU B C 1
ATOM 808 O O . GLU B 1 58 ? -8.916 44.468 32.058 1.00 42.47 46 GLU B O 1
ATOM 814 N N . ILE B 1 59 ? -7.825 43.455 33.749 1.00 41.56 47 ILE B N 1
ATOM 815 C CA . ILE B 1 59 ? -7.617 44.687 34.505 1.00 40.52 47 ILE B CA 1
ATOM 816 C C . ILE B 1 59 ? -6.377 45.415 34.007 1.00 39.21 47 ILE B C 1
ATOM 817 O O . ILE B 1 59 ? -6.417 46.605 33.765 1.00 35.98 47 ILE B O 1
ATOM 822 N N . TYR B 1 60 ? -5.275 44.697 33.857 1.00 40.63 48 TYR B N 1
ATOM 823 C CA . TYR B 1 60 ? -4.098 45.254 33.214 1.00 42.12 48 TYR B CA 1
ATOM 824 C C . TYR B 1 60 ? -4.385 45.828 31.799 1.00 41.55 48 TYR B C 1
ATOM 825 O O . TYR B 1 60 ? -3.875 46.881 31.439 1.00 40.77 48 TYR B O 1
ATOM 834 N N . GLN B 1 61 ? -5.216 45.165 31.002 1.00 42.49 49 GLN B N 1
ATOM 835 C CA . GLN B 1 61 ? -5.569 45.715 29.687 1.00 46.06 49 GLN B CA 1
ATOM 836 C C . GLN B 1 61 ? -6.348 47.045 29.785 1.00 45.33 49 GLN B C 1
ATOM 837 O O . GLN B 1 61 ? -6.223 47.924 28.906 1.00 45.94 49 GLN B O 1
ATOM 843 N N . ARG B 1 62 ? -7.100 47.223 30.863 1.00 43.29 50 ARG B N 1
ATOM 844 C CA . ARG B 1 62 ? -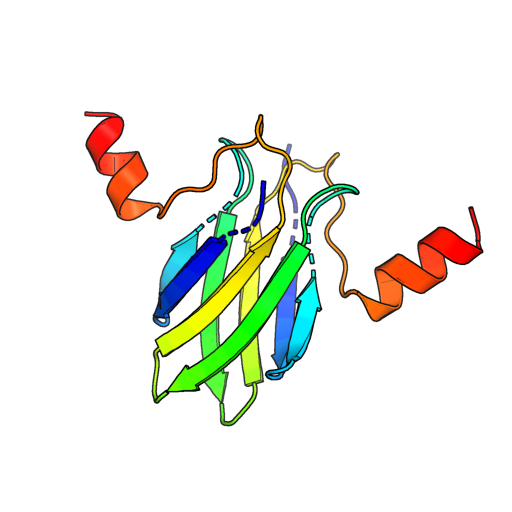7.814 48.482 31.086 1.00 43.60 50 ARG B CA 1
ATOM 845 C C . ARG B 1 62 ? -6.904 49.606 31.542 1.00 43.41 50 ARG B C 1
ATOM 846 O O . ARG B 1 62 ? -7.021 50.731 31.068 1.00 43.84 50 ARG B O 1
ATOM 854 N N . ILE B 1 63 ? -6.025 49.300 32.493 1.00 44.49 51 ILE B N 1
ATOM 855 C CA . ILE B 1 63 ? -4.989 50.226 32.953 1.00 44.78 51 ILE B CA 1
ATOM 856 C C . ILE B 1 63 ? -4.239 50.760 31.731 1.00 46.16 51 ILE B C 1
ATOM 857 O O . ILE B 1 63 ? -4.067 51.963 31.601 1.00 47.75 51 ILE B O 1
ATOM 862 N N . GLN B 1 64 ? -3.851 49.872 30.813 1.00 48.42 52 GLN B N 1
ATOM 863 C CA . GLN B 1 64 ? -3.147 50.271 29.581 1.00 50.71 52 GLN B CA 1
ATOM 864 C C . GLN B 1 64 ? -3.860 51.328 28.703 1.00 51.95 52 GLN B C 1
ATOM 865 O O . GLN B 1 64 ? -3.212 52.010 27.912 1.00 54.04 52 GLN B O 1
ATOM 871 N N . LYS B 1 65 ? -5.175 51.475 28.847 1.00 52.85 53 LYS B N 1
ATOM 872 C CA . LYS B 1 65 ? -5.888 52.634 28.301 1.00 52.32 53 LYS B CA 1
ATOM 873 C C . LYS B 1 65 ? -6.168 53.651 29.413 1.00 51.54 53 LYS B C 1
ATOM 874 O O . LYS B 1 65 ? -5.390 54.577 29.638 1.00 51.03 53 LYS B O 1
#

Solvent-accessible surface area: 6835 Å² total